Protein 2L7X (pdb70)

Secondary structure (DSSP, 8-state):
-----PPPTTT----SSHHHHHHHHHHHTTT--TTT-----TTTHHHHHTT-SHHHHHHHHHTTTTSS-S-TTT---

CATH classification: 1.10.8.1320

Sequence (77 aa):
RELKPQTCTICETTPVNAIDAEMHDLNCSYNICPYCASRLTSDGLARHVTQCPKRKEKVEETELYLNLERIPWVVRK

Organism: NCBI:txid3052518

InterPro domains:
  IPR002532 Hantavirus glycoprotein Gc, N-terminal domain [PF01561] (1087-1414)
  IPR012487 Nairovirus M polyprotein-like [PIRSF003962] (1-1689)
  IPR048529 GP38, nairovirus [PF07948] (272-513)
  IPR048791 Glycoprotein Gc, C-terminal, bunyavirales [PF20682] (1415-1636)
  IPR048796 Non-Structural protein M domain, nairovirus [PF20728] (858-959)
  IPR048801 Structural glycoprotein Gn, nairovirus [PF20726] (526-847)
  IPR049491 Mucin-like domain, nairovirus [PF20727] (34-252)

Foldseek 3Di:
DDDFDDAAPQLRQGARDDLRNVLSVVVSVQLAAQFPRNRADSVRSNVCNNPPPSNVVVNVVVVVVVDDDRRPVPDDD

Solvent-accessible surface area: 5633 Å² total; per-residue (Å²): 213,142,172,134,41,144,62,10,112,61,1,141,18,63,2,57,21,77,48,1,22,113,2,0,79,84,12,0,70,151,38,55,0,1,18,54,34,28,191,33,94,88,98,24,5,40,148,48,0,78,133,2,93,100,78,131,95,24,18,112,92,11,61,120,67,142,60,165,59,97,25,60,77,107,118,187,272

B-factor: mean 20.0, std 0.0, range [20.0, 20.0]

Structure (mmCIF, N/CA/C/O backbone):
data_2L7X
#
_entry.id   2L7X
#
loop_
_entity.id
_entity.type
_entity.pdbx_description
1 polymer 'Envelope glycoprotein'
2 non-polymer 'ZINC ION'
#
loop_
_atom_site.group_PDB
_atom_site.id
_atom_site.type_symbol
_atom_site.label_atom_id
_atom_site.label_alt_id
_atom_site.label_comp_id
_atom_site.label_asym_id
_atom_site.label_entity_id
_atom_site.label_seq_id
_atom_site.pdbx_PDB_ins_code
_atom_site.Cartn_x
_atom_site.Cartn_y
_atom_site.Cartn_z
_atom_site.occupancy
_atom_site.B_iso_or_equiv
_atom_site.auth_seq_id
_atom_site.auth_comp_id
_atom_site.auth_asym_id
_atom_site.auth_atom_id
_atom_site.pdbx_PDB_model_num
ATOM 1 N N . ARG A 1 1 ? -19.203 20.985 -0.163 1.00 20.00 29 ARG A N 1
ATOM 2 C CA . ARG A 1 1 ? -18.977 19.756 -0.974 1.00 20.00 29 ARG A CA 1
ATOM 3 C C . ARG A 1 1 ? -17.610 19.793 -1.668 1.00 20.00 29 ARG A C 1
ATOM 4 O O . ARG A 1 1 ? -16.977 20.844 -1.760 1.00 20.00 29 ARG A O 1
ATOM 27 N N . GLU A 1 2 ? -17.162 18.644 -2.181 1.00 20.00 30 GLU A N 1
ATOM 28 C CA . GLU A 1 2 ? -15.897 18.450 -2.912 1.00 20.00 30 GLU A CA 1
ATOM 29 C C . GLU A 1 2 ? -16.115 17.580 -4.168 1.00 20.00 30 GLU A C 1
ATOM 30 O O . GLU A 1 2 ? -17.132 16.892 -4.294 1.00 20.00 30 GLU A O 1
ATOM 42 N N . LEU A 1 3 ? -15.154 17.595 -5.100 1.00 20.00 31 LEU A N 1
ATOM 43 C CA . LEU A 1 3 ? -15.185 16.812 -6.338 1.00 20.00 31 LEU A CA 1
ATOM 44 C C . LEU A 1 3 ? -15.116 15.307 -6.021 1.00 20.00 31 LEU A C 1
ATOM 45 O O . LEU A 1 3 ? -14.213 14.855 -5.311 1.00 20.00 31 LEU A O 1
ATOM 61 N N . LYS A 1 4 ? -16.078 14.536 -6.541 1.00 20.00 32 LYS A N 1
ATOM 62 C CA . LYS A 1 4 ? -16.185 13.086 -6.313 1.00 20.00 32 LYS A CA 1
ATOM 63 C C . LYS A 1 4 ? -14.911 12.328 -6.759 1.00 20.00 32 LYS A C 1
ATOM 64 O O . LYS A 1 4 ? -14.503 12.486 -7.915 1.00 20.00 32 LYS A O 1
ATOM 83 N N . PRO A 1 5 ? -14.279 11.517 -5.887 1.00 20.00 33 PRO A N 1
ATOM 84 C CA . PRO A 1 5 ? -13.071 10.755 -6.209 1.00 20.00 33 PRO A CA 1
ATOM 85 C C . PRO A 1 5 ? -13.364 9.477 -7.024 1.00 20.00 33 PRO A C 1
ATOM 86 O O . PRO A 1 5 ? -14.517 9.114 -7.274 1.00 20.00 33 PRO A O 1
ATOM 97 N N . GLN A 1 6 ? 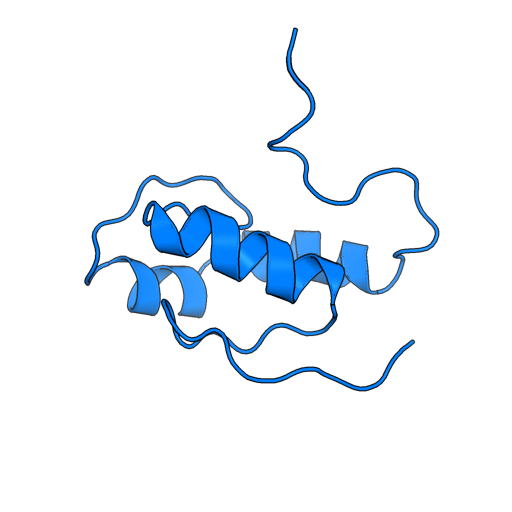-12.299 8.779 -7.428 1.00 20.00 34 GLN A N 1
ATOM 98 C CA . GLN A 1 6 ? -12.344 7.511 -8.169 1.00 20.00 34 GLN A CA 1
ATOM 99 C C . GLN A 1 6 ? -13.037 6.387 -7.377 1.00 20.00 34 GLN A C 1
ATOM 100 O O . GLN A 1 6 ? -13.023 6.356 -6.143 1.00 20.00 34 GLN A O 1
ATOM 114 N N . THR A 1 7 ? -13.596 5.427 -8.113 1.00 20.00 35 THR A N 1
ATOM 115 C CA . THR A 1 7 ? -14.215 4.192 -7.633 1.00 20.00 35 THR A CA 1
ATOM 116 C C . THR A 1 7 ? -13.302 3.405 -6.695 1.00 20.00 35 THR A C 1
ATOM 117 O O . THR A 1 7 ? -12.084 3.341 -6.893 1.00 20.00 35 THR A O 1
ATOM 128 N N . CYS A 1 8 ? -13.913 2.743 -5.708 1.00 20.00 36 CYS A N 1
ATOM 129 C CA . CYS A 1 8 ? -13.206 1.836 -4.813 1.00 20.00 36 CYS A CA 1
ATOM 130 C C . CYS A 1 8 ? -12.666 0.660 -5.648 1.00 20.00 36 CYS A C 1
ATOM 131 O O . CYS A 1 8 ? -13.396 -0.009 -6.382 1.00 20.00 36 CYS A O 1
ATOM 138 N N . THR A 1 9 ? -11.368 0.418 -5.544 1.00 20.00 37 THR A N 1
ATOM 139 C CA . THR A 1 9 ? -10.615 -0.613 -6.273 1.00 20.00 37 THR A CA 1
ATOM 140 C C . THR A 1 9 ? -10.777 -2.020 -5.693 1.00 20.00 37 THR A C 1
ATOM 141 O O . THR A 1 9 ? -10.086 -2.951 -6.116 1.00 20.00 37 THR A O 1
ATOM 152 N N . ILE A 1 10 ? -11.653 -2.176 -4.696 1.00 20.00 38 ILE A N 1
ATOM 153 C CA . ILE A 1 10 ? -11.810 -3.405 -3.916 1.00 20.00 38 ILE A CA 1
ATOM 154 C C . ILE A 1 10 ? -13.259 -3.931 -3.934 1.00 20.00 38 ILE A C 1
ATOM 155 O O . ILE A 1 10 ? -13.466 -5.087 -4.307 1.00 20.00 38 ILE A O 1
ATOM 171 N N . CYS A 1 11 ? -14.262 -3.100 -3.626 1.00 20.00 39 CYS A N 1
ATOM 172 C CA . CYS A 1 11 ? -15.697 -3.464 -3.671 1.00 20.00 39 CYS A CA 1
ATOM 173 C C . CYS A 1 11 ? -16.476 -2.842 -4.858 1.00 20.00 39 CYS A C 1
ATOM 174 O O . CYS A 1 11 ? -17.649 -3.154 -5.076 1.00 20.00 39 CYS A O 1
ATOM 181 N N . GLU A 1 12 ? -15.835 -1.949 -5.618 1.00 20.00 40 GLU A N 1
ATOM 182 C CA . GLU A 1 12 ? -16.394 -1.174 -6.729 1.00 20.00 40 GLU A CA 1
ATOM 183 C C . GLU A 1 12 ? -17.581 -0.239 -6.391 1.00 20.00 40 GLU A C 1
ATOM 184 O O . GLU A 1 12 ? -18.136 0.403 -7.287 1.00 20.00 40 GLU A O 1
ATOM 196 N N . THR A 1 13 ? -17.941 -0.088 -5.109 1.00 20.00 41 THR A N 1
ATOM 197 C CA . THR A 1 13 ? -18.963 0.865 -4.637 1.00 20.00 41 THR A CA 1
ATOM 198 C C . THR A 1 13 ? -18.371 2.274 -4.640 1.00 20.00 41 THR A C 1
ATOM 199 O O . THR A 1 13 ? -17.525 2.597 -3.807 1.00 20.00 41 THR A O 1
ATOM 210 N N . THR A 1 14 ? -18.769 3.102 -5.610 1.00 20.00 42 THR A N 1
ATOM 211 C CA . THR A 1 14 ? -18.250 4.465 -5.817 1.00 20.00 42 THR A CA 1
ATOM 212 C C . THR A 1 14 ? -18.354 5.356 -4.562 1.00 20.00 42 THR A C 1
ATOM 213 O O . THR A 1 14 ? -19.473 5.699 -4.163 1.00 20.00 42 THR A O 1
ATOM 224 N N . PRO A 1 15 ? -17.230 5.761 -3.937 1.00 20.00 43 PRO A N 1
ATOM 225 C CA . PRO A 1 15 ? -17.240 6.656 -2.780 1.00 20.00 43 PRO A CA 1
ATOM 226 C C . PRO A 1 15 ? -17.623 8.083 -3.197 1.00 20.00 43 PRO A C 1
ATOM 227 O O . PRO A 1 15 ? -17.318 8.538 -4.303 1.00 20.00 43 PRO A O 1
ATOM 238 N N . VAL A 1 16 ? -18.308 8.798 -2.305 1.00 20.00 44 VAL A N 1
ATOM 239 C CA . VAL A 1 16 ? -18.808 10.169 -2.545 1.00 20.00 44 VAL A CA 1
ATOM 240 C C . VAL A 1 16 ? -17.704 11.216 -2.399 1.00 20.00 44 VAL A C 1
ATOM 241 O O . VAL A 1 16 ? -17.614 12.174 -3.164 1.00 20.00 44 VAL A O 1
ATOM 254 N N . ASN A 1 17 ? -16.906 11.047 -1.350 1.00 20.00 45 ASN A N 1
ATOM 255 C CA . ASN A 1 17 ? -15.873 11.956 -0.872 1.00 20.00 45 ASN A CA 1
ATOM 256 C C . ASN A 1 17 ? -14.560 11.255 -0.463 1.00 20.00 45 ASN A C 1
ATOM 257 O O . ASN A 1 17 ? -14.501 10.030 -0.387 1.00 20.00 45 ASN A O 1
ATOM 268 N N . ALA A 1 18 ? -13.499 12.027 -0.203 1.00 20.00 46 ALA A N 1
ATOM 269 C CA . ALA A 1 18 ? -12.160 11.516 0.120 1.00 20.00 46 ALA A CA 1
ATOM 270 C C . ALA A 1 18 ? -12.081 10.701 1.425 1.00 20.00 46 ALA A C 1
ATOM 271 O O . ALA A 1 18 ? -11.370 9.696 1.485 1.00 20.00 46 ALA A O 1
ATOM 278 N N . ILE A 1 19 ? -12.828 11.106 2.457 1.00 20.00 47 ILE A N 1
ATOM 279 C CA . ILE A 1 19 ? -12.887 10.402 3.757 1.00 20.00 47 ILE A CA 1
ATOM 280 C C . ILE A 1 19 ? -13.505 9.012 3.549 1.00 20.00 47 ILE A C 1
ATOM 281 O O . ILE A 1 19 ? -12.921 7.994 3.924 1.00 20.00 47 ILE A O 1
ATOM 297 N N . ASP A 1 20 ? -14.666 8.980 2.892 1.00 20.00 48 ASP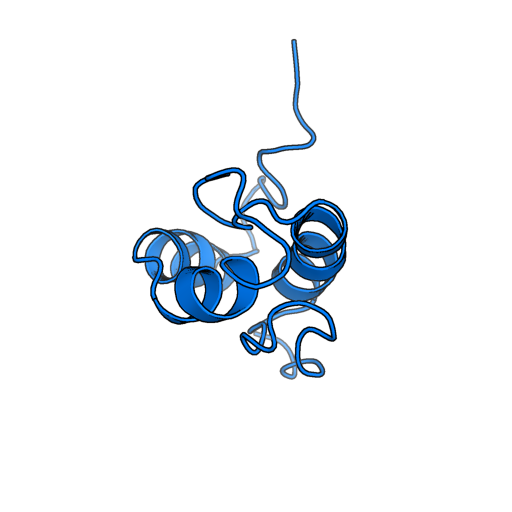 A N 1
ATOM 298 C CA . ASP A 1 20 ? -15.404 7.773 2.521 1.00 20.00 48 ASP A CA 1
ATOM 299 C C . ASP A 1 20 ? -14.545 6.862 1.626 1.00 20.00 48 ASP A C 1
ATOM 300 O O . ASP A 1 20 ? -14.470 5.660 1.864 1.00 20.00 48 ASP A O 1
ATOM 309 N N . ALA A 1 21 ? -13.839 7.437 0.644 1.00 20.00 49 ALA A N 1
ATOM 310 C CA . ALA A 1 21 ? -12.966 6.720 -0.285 1.00 20.00 49 ALA A CA 1
ATOM 311 C C . ALA A 1 21 ? -11.740 6.086 0.386 1.00 20.00 49 ALA A C 1
ATOM 312 O O . ALA A 1 21 ? -11.386 4.951 0.062 1.00 20.00 49 ALA A O 1
ATOM 319 N N . GLU A 1 22 ? -11.097 6.773 1.336 1.00 20.00 50 GLU A N 1
ATOM 320 C CA . GLU A 1 22 ? -9.955 6.171 2.043 1.00 20.00 50 GLU A CA 1
ATOM 321 C C . GLU A 1 22 ? -10.426 5.087 2.996 1.00 20.00 50 GLU A C 1
ATOM 322 O O . GLU A 1 22 ? -9.846 4.008 3.011 1.00 20.00 50 GLU A O 1
ATOM 334 N N . MET A 1 23 ? -11.489 5.363 3.756 1.00 20.00 51 MET A N 1
ATOM 335 C CA . MET A 1 23 ? -12.108 4.434 4.686 1.00 20.00 51 MET A CA 1
ATOM 336 C C . MET A 1 23 ? -12.387 3.149 3.944 1.00 20.00 51 MET A C 1
ATOM 337 O O . MET A 1 23 ? -11.946 2.101 4.390 1.00 20.00 51 MET A O 1
ATOM 351 N N . HIS A 1 24 ? -13.018 3.245 2.779 1.00 20.00 52 HIS A N 1
ATOM 352 C CA . HIS A 1 24 ? -13.285 2.142 1.870 1.00 20.00 52 HIS A CA 1
ATOM 353 C C . HIS A 1 24 ? -12.033 1.377 1.480 1.00 20.00 52 HIS A C 1
ATOM 354 O O . HIS A 1 24 ? -12.021 0.156 1.556 1.00 20.00 52 HIS A O 1
ATOM 368 N N . ASP A 1 25 ? -10.953 2.070 1.113 1.00 2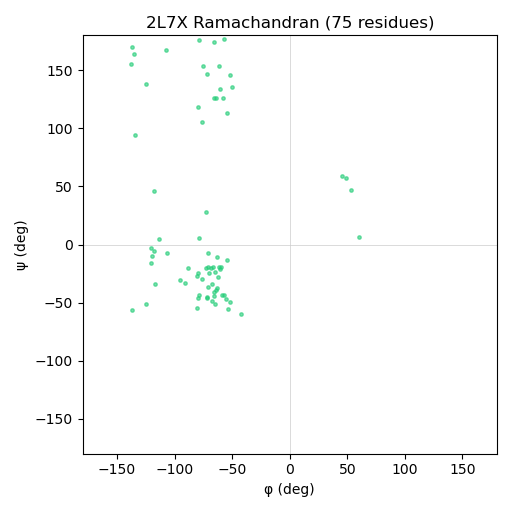0.00 53 ASP A N 1
ATOM 369 C CA . ASP A 1 25 ? -9.740 1.358 0.695 1.00 20.00 53 ASP A CA 1
ATOM 370 C C . ASP A 1 25 ? -9.152 0.557 1.852 1.00 20.00 53 ASP A C 1
ATOM 371 O O . ASP A 1 25 ? -8.464 -0.448 1.673 1.00 20.00 53 ASP A O 1
ATOM 380 N N . LEU A 1 26 ? -9.492 1.004 3.050 1.00 20.00 54 LEU A N 1
ATOM 381 C CA . LEU A 1 26 ? -9.121 0.432 4.302 1.00 20.00 54 LEU A CA 1
ATOM 382 C C . LEU A 1 26 ? -9.951 -0.770 4.730 1.00 20.00 54 LEU A C 1
ATOM 383 O O . LEU A 1 26 ? -9.385 -1.825 4.995 1.00 20.00 54 LEU A O 1
ATOM 399 N N . ASN A 1 27 ? -11.275 -0.661 4.788 1.00 20.00 55 ASN A N 1
ATOM 400 C CA . ASN A 1 27 ? -12.085 -1.805 5.205 1.00 20.00 55 ASN A CA 1
ATOM 401 C C . ASN A 1 27 ? -12.284 -2.816 4.092 1.00 20.00 55 ASN A C 1
ATOM 402 O O . ASN A 1 27 ? -12.478 -3.992 4.407 1.00 20.00 55 ASN A O 1
ATOM 413 N N . CYS A 1 28 ? -12.189 -2.420 2.818 1.00 20.00 56 CYS A N 1
ATOM 414 C CA . CYS A 1 28 ? -12.399 -3.390 1.775 1.00 20.00 56 CYS A CA 1
ATOM 415 C C . CYS A 1 28 ? -11.166 -4.278 1.656 1.00 20.00 56 CYS A C 1
ATOM 416 O O . CYS A 1 28 ? -11.287 -5.461 1.336 1.00 20.00 56 CYS A O 1
ATOM 423 N N . SER A 1 29 ? -9.985 -3.735 1.985 1.00 20.00 57 SER A N 1
ATOM 424 C CA . SER A 1 29 ? -8.743 -4.497 2.008 1.00 20.00 57 SER A CA 1
ATOM 425 C C . SER A 1 29 ? -8.789 -5.659 3.030 1.00 20.00 57 SER A C 1
ATOM 426 O O . SER A 1 29 ? -8.038 -6.632 2.930 1.00 20.00 57 SER A O 1
ATOM 434 N N . TYR A 1 30 ? -9.721 -5.572 3.989 1.00 20.00 58 TYR A N 1
ATOM 435 C CA . TYR A 1 30 ? -10.011 -6.519 5.066 1.00 20.00 58 TYR A CA 1
ATOM 436 C C . TYR A 1 30 ? -11.412 -7.166 4.904 1.00 20.00 58 TYR A C 1
ATOM 437 O O . TYR A 1 30 ? -11.855 -7.924 5.767 1.00 20.00 58 TYR A O 1
ATOM 455 N N . ASN A 1 31 ? -12.107 -6.863 3.799 1.00 20.00 59 ASN A N 1
ATOM 456 C CA . ASN A 1 31 ? -13.464 -7.241 3.420 1.00 20.00 59 ASN A CA 1
ATOM 457 C C . ASN A 1 31 ? -14.464 -7.058 4.578 1.00 20.00 59 ASN A C 1
ATOM 458 O O . ASN A 1 31 ? -15.112 -7.992 5.033 1.00 20.00 59 ASN A O 1
ATOM 469 N N . ILE A 1 32 ? -14.582 -5.838 5.095 1.00 20.00 60 ILE A N 1
ATOM 470 C CA . ILE A 1 32 ? -15.484 -5.448 6.183 1.00 20.00 60 ILE A CA 1
ATOM 471 C C . ILE A 1 32 ? -16.319 -4.281 5.636 1.00 20.00 60 ILE A C 1
ATOM 472 O O . ILE A 1 32 ? -15.757 -3.440 4.947 1.00 20.00 60 ILE A O 1
ATOM 488 N N . CYS A 1 33 ? -17.636 -4.199 5.875 1.00 20.00 61 CYS A N 1
ATOM 489 C CA . CYS A 1 33 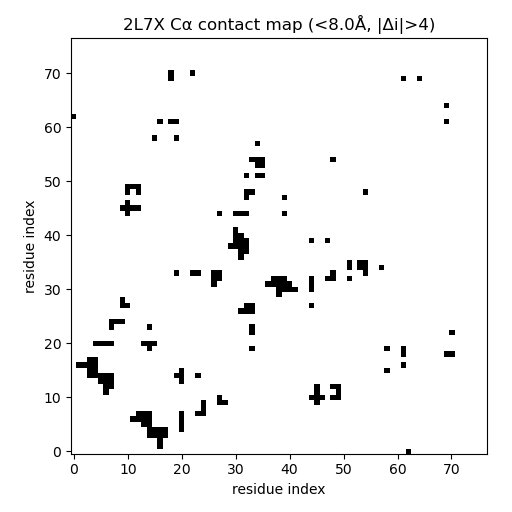? -18.407 -3.061 5.363 1.00 20.00 61 CYS A CA 1
ATOM 490 C C . CYS A 1 33 ? -17.886 -1.719 5.929 1.00 20.00 61 CYS A C 1
ATOM 491 O O . CYS A 1 33 ? -17.690 -1.623 7.149 1.00 20.00 61 CYS A O 1
ATOM 498 N N . PRO A 1 34 ? -17.702 -0.672 5.098 1.00 20.00 62 PRO A N 1
ATOM 499 C CA . PRO A 1 34 ? -17.283 0.644 5.573 1.00 20.00 62 PRO A CA 1
ATOM 500 C C . PRO A 1 34 ? -18.249 1.281 6.578 1.00 20.00 62 PRO A C 1
ATOM 501 O O . PRO A 1 34 ? -17.877 2.229 7.271 1.00 20.00 62 PRO A O 1
ATOM 512 N N . TYR A 1 35 ? -19.498 0.808 6.611 1.00 20.00 63 TYR A N 1
ATOM 513 C CA . TYR A 1 35 ? -20.598 1.429 7.329 1.00 20.00 63 TYR A CA 1
ATOM 514 C C . TYR A 1 35 ? -21.216 0.599 8.462 1.00 20.00 63 TYR A C 1
ATOM 515 O O . TYR A 1 35 ? -21.631 1.195 9.459 1.00 20.00 63 TYR A O 1
ATOM 533 N N . CYS A 1 36 ? -21.274 -0.736 8.346 1.00 20.00 64 CYS A N 1
ATOM 534 C CA . CYS A 1 36 ? -21.820 -1.618 9.383 1.00 20.00 64 CYS A CA 1
ATOM 535 C C . CYS A 1 36 ? -20.818 -2.671 9.921 1.00 20.00 64 CYS A C 1
ATOM 536 O O . CYS A 1 36 ? -21.142 -3.399 10.864 1.00 20.00 64 CYS A O 1
ATOM 543 N N . ALA A 1 37 ? -19.596 -2.725 9.366 1.00 20.00 65 ALA A N 1
ATOM 544 C CA . ALA A 1 37 ? -18.499 -3.613 9.767 1.00 20.00 65 ALA A CA 1
ATOM 545 C C . ALA A 1 37 ? -18.902 -5.102 9.811 1.00 20.00 65 ALA A C 1
ATOM 546 O O . ALA A 1 37 ? -18.651 -5.836 10.770 1.00 20.00 65 ALA A O 1
ATOM 553 N N . SER A 1 38 ? -19.572 -5.528 8.743 1.00 20.00 66 SER A N 1
ATOM 554 C CA . SER A 1 38 ? -20.178 -6.849 8.550 1.00 20.00 66 SER A CA 1
ATOM 555 C C . SER A 1 38 ? -19.235 -8.034 8.332 1.00 20.00 66 SER A C 1
ATOM 556 O O . SER A 1 38 ? -19.699 -9.177 8.361 1.00 20.00 66 SER A O 1
ATOM 564 N N . ARG A 1 39 ? -17.923 -7.807 8.171 1.00 20.00 67 ARG A N 1
ATOM 565 C CA . ARG A 1 39 ? -16.897 -8.857 7.992 1.00 20.00 67 ARG A CA 1
ATOM 566 C C . ARG A 1 39 ? -17.227 -9.922 6.935 1.00 20.00 67 ARG A C 1
ATOM 567 O O . ARG A 1 39 ? -17.247 -11.134 7.155 1.00 20.00 67 ARG A O 1
ATOM 588 N N . LEU A 1 40 ? -17.449 -9.352 5.759 1.00 20.00 68 LEU A N 1
ATOM 589 C CA . LEU A 1 40 ? -17.693 -9.916 4.434 1.00 20.00 68 LEU A CA 1
ATOM 590 C C . LEU A 1 40 ? -16.542 -10.846 3.981 1.00 20.00 68 LEU A C 1
ATOM 591 O O . LEU A 1 40 ? -15.494 -10.965 4.620 1.00 20.00 68 LEU A O 1
ATOM 607 N N . THR A 1 41 ? -16.711 -11.453 2.809 1.00 20.00 69 THR A N 1
ATOM 608 C CA . THR A 1 41 ? -15.666 -12.218 2.100 1.00 20.00 69 THR A CA 1
ATOM 609 C C . THR A 1 41 ? -15.203 -11.412 0.891 1.00 20.00 69 THR A C 1
ATOM 610 O O . THR A 1 41 ? -15.874 -10.455 0.499 1.00 20.00 69 THR A O 1
ATOM 621 N N . SER A 1 42 ? -14.091 -11.785 0.250 1.00 20.00 70 SER A N 1
ATOM 622 C CA . SER A 1 42 ? -13.597 -11.048 -0.922 1.00 20.00 70 SER A CA 1
ATOM 623 C C . SER A 1 42 ? -14.530 -11.036 -2.150 1.00 20.00 70 SER A C 1
ATOM 624 O O . SER A 1 42 ? -14.323 -10.251 -3.076 1.00 20.00 70 SER A O 1
ATOM 632 N N . ASP A 1 43 ? -15.586 -11.855 -2.149 1.00 20.00 71 ASP A N 1
ATOM 633 C CA . ASP A 1 43 ? -16.633 -11.909 -3.178 1.00 20.00 71 ASP A CA 1
ATOM 634 C C . ASP A 1 43 ? -18.027 -11.563 -2.607 1.00 20.00 71 ASP A C 1
ATOM 635 O O . ASP A 1 43 ? -18.991 -11.400 -3.358 1.00 20.00 71 ASP A O 1
ATOM 644 N N . GLY A 1 44 ? -18.135 -11.374 -1.285 1.00 20.00 72 GLY A N 1
ATOM 645 C CA . GLY A 1 44 ? -19.367 -10.939 -0.611 1.00 20.00 72 GLY A CA 1
ATOM 646 C C . GLY A 1 44 ? -19.373 -9.414 -0.530 1.00 20.00 72 GLY A C 1
ATOM 647 O O . GLY A 1 44 ? -20.402 -8.767 -0.670 1.00 20.00 72 GLY A O 1
ATOM 651 N N . LEU A 1 45 ? -18.172 -8.858 -0.394 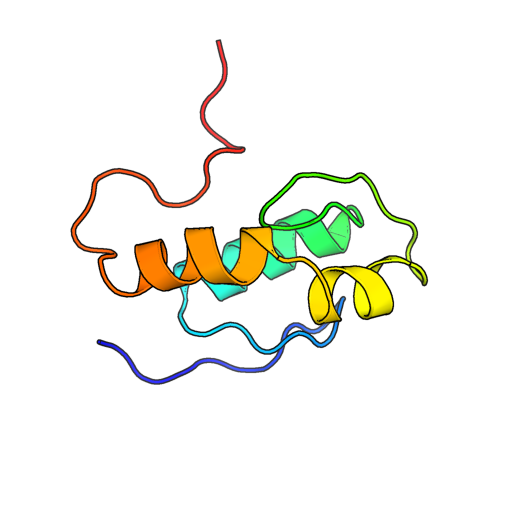1.00 20.00 73 LEU A N 1
ATOM 652 C CA . LEU A 1 45 ? -17.746 -7.476 -0.394 1.00 20.00 73 LEU A CA 1
ATOM 653 C C . LEU A 1 45 ? -18.404 -6.616 -1.450 1.00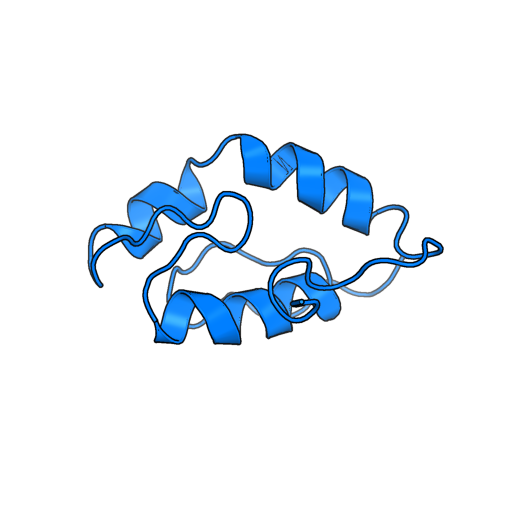 20.00 73 LEU A C 1
ATOM 654 O O . LEU A 1 45 ? -19.062 -5.647 -1.099 1.00 20.00 73 LEU A O 1
ATOM 670 N N . ALA A 1 46 ? -18.249 -6.942 -2.730 1.00 20.00 74 ALA A N 1
ATOM 671 C CA . ALA A 1 46 ? -18.819 -6.088 -3.756 1.00 20.00 74 ALA A CA 1
ATOM 672 C C . ALA A 1 46 ? -20.349 -6.083 -3.695 1.00 20.00 74 ALA A C 1
ATOM 673 O O . ALA A 1 46 ? -20.974 -5.018 -3.705 1.00 20.00 74 ALA A O 1
ATOM 680 N N . ARG A 1 47 ? -20.959 -7.263 -3.533 1.00 20.00 75 ARG A N 1
ATOM 681 C CA . ARG A 1 47 ? -22.414 -7.395 -3.432 1.00 20.00 75 ARG A CA 1
ATOM 682 C C . ARG A 1 47 ? -22.965 -6.708 -2.188 1.00 20.00 75 ARG A C 1
ATOM 683 O O . ARG A 1 47 ? -24.018 -6.083 -2.281 1.00 20.00 75 ARG A O 1
ATOM 704 N N . HIS A 1 48 ? -22.275 -6.782 -1.046 1.00 20.00 76 HIS A N 1
ATOM 705 C CA . HIS A 1 48 ? -22.764 -6.153 0.173 1.00 20.00 76 HIS A CA 1
ATOM 706 C C . HIS A 1 48 ? -22.475 -4.668 0.195 1.00 20.00 76 HIS A C 1
ATOM 707 O O . HIS A 1 48 ? -23.394 -3.908 0.495 1.00 20.00 76 HIS A O 1
ATOM 721 N N . VAL A 1 49 ? -21.259 -4.217 -0.142 1.00 20.00 77 VAL A N 1
ATOM 722 C CA . VAL A 1 49 ? -21.026 -2.770 -0.129 1.00 20.00 77 VAL A CA 1
ATOM 723 C C . VAL A 1 49 ? -21.939 -2.069 -1.160 1.00 20.00 77 VAL A C 1
ATOM 724 O O . VAL A 1 49 ? -22.395 -0.954 -0.909 1.00 20.00 77 VAL A O 1
ATOM 737 N N . THR A 1 50 ? -22.334 -2.749 -2.250 1.00 20.00 78 THR A N 1
ATOM 738 C CA . THR A 1 50 ? -23.313 -2.222 -3.227 1.00 20.00 78 THR A CA 1
ATOM 739 C C . THR A 1 50 ? -24.756 -2.161 -2.683 1.00 20.00 78 THR A C 1
ATOM 740 O O . THR A 1 50 ? -25.591 -1.442 -3.237 1.00 20.00 78 THR A O 1
ATOM 751 N N . GLN A 1 51 ? -25.085 -2.911 -1.623 1.00 20.00 79 GLN A N 1
ATOM 752 C CA . GLN A 1 51 ? -26.458 -3.081 -1.113 1.00 20.00 79 GLN A CA 1
ATOM 753 C C . GLN A 1 51 ? -26.729 -2.647 0.343 1.00 20.00 79 GLN A C 1
ATOM 754 O O . GLN A 1 51 ? -27.899 -2.494 0.707 1.00 20.00 79 GLN A O 1
ATOM 768 N N . CYS A 1 52 ? -25.702 -2.440 1.172 1.00 20.00 80 CYS A N 1
ATOM 769 C CA . CYS A 1 52 ? -25.805 -2.010 2.564 1.00 20.00 80 CYS A CA 1
ATOM 770 C C . CYS A 1 52 ? -26.702 -0.769 2.730 1.00 20.00 80 CYS A C 1
ATOM 771 O O . CYS A 1 52 ? -26.565 0.180 1.949 1.00 20.00 80 CYS A O 1
ATOM 778 N N . PRO A 1 53 ? -27.606 -0.731 3.727 1.00 20.00 81 PRO A N 1
ATOM 779 C CA . PRO A 1 53 ? -28.426 0.443 3.980 1.00 20.00 81 PRO A CA 1
ATOM 780 C C . PRO A 1 53 ? -27.775 1.464 4.931 1.00 20.00 81 PRO A C 1
ATOM 781 O O . PRO A 1 53 ? -28.130 2.643 4.902 1.00 20.00 81 PRO A O 1
ATOM 792 N N . LYS A 1 54 ? -26.786 1.052 5.742 1.00 20.00 82 LYS A N 1
ATOM 793 C CA . LYS A 1 54 ? -26.047 1.946 6.664 1.00 20.00 82 LYS A CA 1
ATOM 794 C C . LYS A 1 54 ? -25.110 2.850 5.878 1.00 20.00 82 LYS A C 1
ATOM 795 O O . LYS A 1 54 ? -24.737 3.928 6.340 1.00 20.00 82 LYS A O 1
ATOM 814 N N . ARG A 1 55 ? -24.803 2.416 4.656 1.00 20.00 83 ARG A N 1
ATOM 815 C CA . ARG A 1 55 ? -24.013 3.127 3.652 1.00 20.00 83 ARG A CA 1
ATOM 816 C C . ARG A 1 55 ? -24.609 4.509 3.419 1.00 20.00 83 ARG A C 1
ATOM 817 O O . ARG A 1 55 ? -23.966 5.514 3.670 1.00 20.00 83 ARG A O 1
ATOM 838 N N . LYS A 1 56 ? -25.888 4.555 3.074 1.00 20.00 84 LYS A N 1
ATOM 839 C CA . LYS A 1 56 ? -26.706 5.750 2.881 1.00 20.00 84 LYS A CA 1
ATOM 840 C C . LYS A 1 56 ? -26.721 6.628 4.131 1.00 20.00 84 LYS A C 1
ATOM 841 O O . LYS A 1 56 ? -26.560 7.833 4.017 1.00 20.00 84 LYS A O 1
ATOM 860 N N . GLU A 1 57 ? -26.863 6.054 5.326 1.00 20.00 85 GLU A N 1
ATOM 861 C CA . GLU A 1 57 ? -26.915 6.858 6.561 1.00 20.00 85 GLU A CA 1
ATOM 862 C C . GLU A 1 57 ? -25.575 7.545 6.883 1.00 20.00 85 GLU A C 1
ATOM 863 O O . GLU A 1 57 ? -25.512 8.766 7.088 1.00 20.00 85 GLU A O 1
ATOM 875 N N . LYS A 1 58 ? -24.472 6.786 6.844 1.00 20.00 86 LYS A N 1
ATOM 876 C CA . LYS A 1 58 ? -23.137 7.323 7.115 1.00 20.00 86 LYS A CA 1
ATOM 877 C C . LYS A 1 58 ? -22.735 8.280 6.020 1.00 20.00 86 LYS A C 1
ATOM 878 O O . LYS A 1 58 ? -22.029 9.253 6.268 1.00 20.00 86 LYS A O 1
ATOM 897 N N . VAL A 1 59 ? -23.165 8.012 4.797 1.00 20.00 87 VAL A N 1
ATOM 898 C CA . VAL A 1 59 ? -22.760 8.841 3.683 1.00 20.00 87 VAL A CA 1
ATOM 899 C C . VAL A 1 59 ? -23.590 10.122 3.588 1.00 20.00 87 VAL A C 1
ATOM 900 O O . VAL A 1 59 ? -23.069 11.170 3.204 1.00 20.00 87 VAL A O 1
ATOM 913 N N . GLU A 1 60 ? -24.834 10.108 4.072 1.00 20.00 88 GLU A N 1
ATOM 914 C CA . GLU A 1 60 ? -25.595 11.347 4.252 1.00 20.00 88 GLU A CA 1
ATOM 915 C C . GLU A 1 60 ? -24.953 12.128 5.418 1.00 20.00 88 GLU A C 1
ATOM 916 O O . GLU A 1 60 ? -25.008 13.356 5.446 1.00 20.00 88 GLU A O 1
ATOM 928 N N . GLU A 1 61 ? -24.254 11.446 6.343 1.00 20.00 89 GLU A N 1
ATOM 929 C CA . GLU A 1 61 ? -23.437 12.102 7.357 1.00 20.00 89 GLU A CA 1
ATOM 930 C C . GLU A 1 61 ? -22.177 12.723 6.725 1.00 20.00 89 GLU A C 1
ATOM 931 O O . GLU A 1 61 ? -21.756 13.803 7.140 1.00 20.00 89 GLU A O 1
ATOM 943 N N . THR A 1 62 ? -21.567 12.072 5.713 1.00 20.00 90 THR A N 1
ATOM 944 C CA . THR A 1 62 ? -20.378 12.619 5.018 1.00 20.00 90 THR A CA 1
ATOM 945 C C . THR A 1 62 ? -20.702 13.854 4.183 1.00 20.00 90 THR A C 1
ATOM 946 O O . THR A 1 62 ? -19.825 14.674 3.932 1.00 20.00 90 THR A O 1
ATOM 957 N N . GLU A 1 63 ? -21.970 14.061 3.821 1.00 20.00 91 GLU A N 1
ATOM 958 C CA . GLU A 1 63 ? -22.427 15.318 3.212 1.00 20.00 91 GLU A CA 1
ATOM 959 C C . GLU A 1 63 ? -22.322 16.472 4.237 1.00 20.00 91 GLU A C 1
ATOM 960 O O . GLU A 1 63 ? -22.269 17.641 3.851 1.00 20.00 91 GLU A O 1
ATOM 972 N N . LEU A 1 64 ? -22.241 16.150 5.540 1.00 20.00 92 LEU A N 1
ATOM 973 C CA . LEU A 1 64 ? -22.062 17.073 6.666 1.00 20.00 92 LEU A CA 1
ATOM 974 C C . LEU A 1 64 ? -20.744 16.761 7.397 1.00 20.00 92 LEU A C 1
ATOM 975 O O . LEU A 1 64 ? -20.642 16.708 8.625 1.00 20.00 92 LEU A O 1
ATOM 991 N N . TYR A 1 65 ? -19.704 16.589 6.586 1.00 20.00 93 TYR A N 1
ATOM 992 C CA . TYR A 1 65 ? -18.304 16.342 6.941 1.00 20.00 93 TYR A CA 1
ATOM 993 C C . TYR A 1 65 ? -17.703 17.381 7.899 1.00 20.00 93 TYR A C 1
ATOM 994 O O . TYR A 1 65 ? -16.647 17.148 8.490 1.00 20.00 93 TYR A O 1
ATOM 1012 N N . LEU A 1 66 ? -18.395 18.506 8.087 1.00 20.00 94 LEU A N 1
ATOM 1013 C CA . LEU A 1 66 ? -18.060 19.570 9.035 1.00 20.00 94 LEU A CA 1
ATOM 1014 C C . LEU A 1 66 ? -18.046 19.052 10.494 1.00 20.00 94 LEU A C 1
ATOM 1015 O O . LEU A 1 66 ? -17.406 19.661 11.355 1.00 20.00 94 LEU A O 1
ATOM 1031 N N . ASN A 1 67 ? -18.720 17.924 10.769 1.00 20.00 95 ASN A N 1
ATOM 1032 C CA . ASN A 1 67 ? -18.725 17.238 12.065 1.00 20.00 95 ASN A CA 1
ATOM 1033 C C . ASN A 1 67 ? -17.352 16.656 12.441 1.00 20.00 95 ASN A C 1
ATOM 1034 O O . ASN A 1 67 ? -16.365 16.706 11.707 1.00 20.00 95 ASN A O 1
ATOM 1045 N N . LEU A 1 68 ? -17.326 16.144 13.661 1.00 20.00 96 LEU A N 1
ATOM 1046 C CA . LEU A 1 68 ? -16.161 15.630 14.374 1.00 20.00 96 LEU A CA 1
ATOM 1047 C C . LEU A 1 68 ? -15.614 14.292 13.852 1.00 20.00 96 LEU A C 1
ATOM 1048 O O . LEU A 1 68 ? -14.407 14.124 13.674 1.00 20.00 96 LEU A O 1
ATOM 1064 N N . GLU A 1 69 ? -16.508 13.337 13.620 1.00 20.00 97 GLU A N 1
ATOM 1065 C CA . GLU A 1 69 ? -16.197 11.977 13.167 1.00 20.00 97 GLU A CA 1
ATOM 1066 C C . GLU A 1 69 ? -15.818 11.892 11.675 1.00 20.00 97 GLU A C 1
ATOM 1067 O O . GLU A 1 69 ? -16.231 12.704 10.841 1.00 20.00 97 GLU A O 1
ATOM 1079 N N . ARG A 1 70 ? -15.025 10.869 11.340 1.00 20.00 98 ARG A N 1
ATOM 1080 C CA . ARG A 1 70 ? -14.558 10.527 9.985 1.00 20.00 98 ARG A CA 1
ATOM 1081 C C . ARG A 1 70 ? -14.639 9.022 9.726 1.00 20.00 98 ARG A C 1
ATOM 1082 O O . ARG A 1 70 ? -15.299 8.595 8.778 1.00 20.00 98 ARG A O 1
ATOM 1103 N N . ILE A 1 71 ? -13.987 8.230 10.576 1.00 20.00 99 ILE A N 1
ATOM 1104 C CA . ILE A 1 71 ? -13.893 6.765 10.496 1.00 20.00 99 ILE A CA 1
ATOM 1105 C C . ILE A 1 71 ? -14.149 6.173 11.897 1.00 20.00 99 ILE A C 1
ATOM 1106 O O . ILE A 1 71 ? -13.211 6.063 12.695 1.00 20.00 99 ILE A O 1
ATOM 1122 N N . PRO A 1 72 ? -15.398 5.776 12.226 1.00 20.00 100 PRO A N 1
ATOM 1123 C CA . PRO A 1 72 ? -15.782 5.246 13.544 1.00 20.00 100 PRO A CA 1
ATOM 1124 C C . PRO A 1 72 ? -15.288 3.821 13.860 1.00 20.00 100 PRO A C 1
ATOM 1125 O O . PRO A 1 72 ? -15.879 3.089 14.656 1.00 20.00 100 PRO A O 1
ATOM 1136 N N . TRP A 1 73 ? -14.163 3.452 13.255 1.00 20.00 101 TRP A N 1
ATOM 1137 C CA . TRP A 1 73 ? -13.458 2.176 13.393 1.00 20.00 101 TRP A CA 1
ATOM 1138 C C . TRP A 1 73 ? -12.029 2.363 13.940 1.00 20.00 101 TRP A C 1
ATOM 1139 O O . TRP A 1 73 ? -11.379 1.381 14.304 1.00 20.00 101 TRP A O 1
ATOM 1160 N N . VAL A 1 74 ? -11.545 3.613 14.016 1.00 20.00 102 VAL A N 1
ATOM 1161 C CA . VAL A 1 74 ? -10.200 3.982 14.507 1.00 20.00 102 VAL A CA 1
ATOM 1162 C C . VAL A 1 74 ? -10.212 4.373 15.984 1.00 20.00 102 VAL A C 1
ATOM 1163 O O . VAL A 1 74 ? -9.237 4.119 16.694 1.00 20.00 102 VAL A O 1
ATOM 1176 N N . VAL A 1 75 ? -11.318 4.935 16.479 1.00 20.00 103 VAL A N 1
ATOM 1177 C CA . VAL A 1 75 ? -11.461 5.292 17.896 1.00 20.00 103 VAL A CA 1
ATOM 1178 C C . VAL A 1 75 ? -11.804 4.033 18.699 1.00 20.00 103 VAL A C 1
ATOM 1179 O O . VAL A 1 75 ? -12.838 3.404 18.460 1.00 20.00 103 VAL A O 1
ATOM 1192 N N . ARG A 1 76 ? -10.928 3.654 19.639 1.00 20.00 104 ARG A N 1
ATOM 1193 C CA . ARG A 1 76 ? -11.039 2.453 20.493 1.00 20.00 104 ARG A CA 1
ATOM 1194 C C . ARG A 1 76 ? -10.646 2.763 21.946 1.00 20.00 104 ARG A C 1
ATOM 1195 O O . ARG A 1 76 ? -9.868 3.691 22.195 1.00 20.00 104 ARG A O 1
ATOM 1216 N N . LYS A 1 77 ? -11.161 1.972 22.895 1.00 20.00 105 LYS A N 1
ATOM 1217 C CA . LYS A 1 77 ? -10.899 2.067 24.347 1.00 20.00 105 L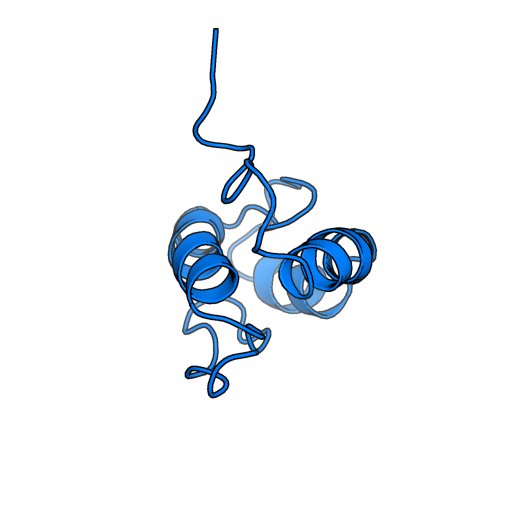YS A CA 1
ATOM 1218 C C . LYS A 1 77 ? -11.057 0.701 25.032 1.00 20.00 105 LYS A C 1
ATOM 1219 O O .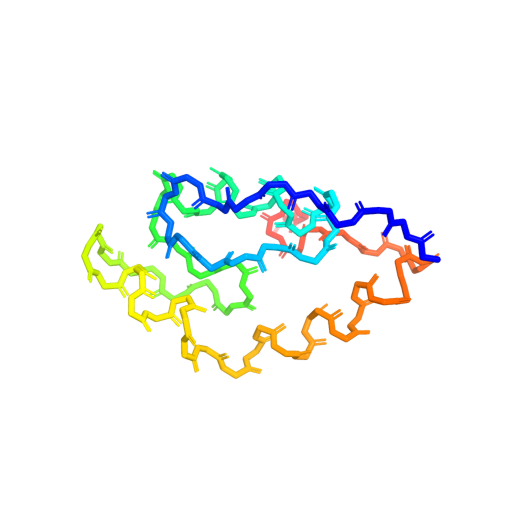 LYS A 1 77 ? -12.093 0.032 24.810 1.00 20.00 105 LYS A O 1
#

Radius of gyration: 11.7 Å; Cα contacts (8 Å, |Δi|>4): 97; chains: 1; bounding box: 20×32×32 Å

Nearest PDB structures (foldseek):
  2l7x-assembly1_A  TM=1.013E+00  e=7.568E-15  Orthonairovirus haemorrhagiae